Protein AF-A0A5K0VL64-F1 (afdb_monomer)

Solvent-accessible surface area (backbone atoms only — not comparable to full-atom values): 4938 Å² total; per-residue (Å²): 136,85,82,82,51,76,60,56,64,52,50,54,54,54,53,53,57,55,51,62,62,69,68,54,88,72,74,75,87,59,58,38,72,48,66,31,82,48,85,86,27,84,25,45,77,42,78,34,60,30,42,88,94,14,33,32,68,75,51,90,51,92,86,54,50,18,29,42,69,52,46,81,41,95,78,53,57,46,43,72,85

Organism: NCBI:txid210225

Secondary structure (DSSP, 8-state):
-----THHHHHHHHHHHHHHHHTTSS---S--EEEB--TTSTTBT-EEEPPSS---SS-SSTTSPPEEE-TTSSS--EEE-

Mean predicted aligned error: 12.62 Å

pLDDT: mean 80.79, std 15.69, range [41.41, 94.88]

Structure (mmCIF, N/CA/C/O backbone):
data_AF-A0A5K0VL64-F1
#
_entry.id   AF-A0A5K0VL64-F1
#
loop_
_atom_site.group_PDB
_atom_site.id
_atom_site.type_symbol
_atom_site.label_atom_id
_atom_site.label_alt_id
_atom_site.label_comp_id
_atom_site.label_asym_id
_atom_site.label_entity_id
_atom_site.label_seq_id
_atom_site.pdbx_PDB_ins_code
_atom_site.Cartn_x
_atom_site.Cartn_y
_atom_site.Cartn_z
_atom_site.occupancy
_atom_site.B_iso_or_equiv
_atom_site.auth_seq_id
_atom_site.auth_comp_id
_atom_site.auth_asym_id
_atom_site.auth_atom_id
_atom_site.pdbx_PDB_model_num
ATOM 1 N N . MET A 1 1 ? -5.948 36.226 51.314 1.00 41.41 1 MET A N 1
ATOM 2 C CA . MET A 1 1 ? -6.226 36.719 49.947 1.00 41.41 1 MET A CA 1
ATOM 3 C C . MET A 1 1 ? -6.682 35.532 49.106 1.00 41.41 1 MET A C 1
ATOM 5 O O . MET A 1 1 ? -5.859 34.727 48.699 1.00 41.41 1 MET A O 1
ATOM 9 N N . ARG A 1 2 ? -8.000 35.335 48.959 1.00 51.16 2 ARG A N 1
ATOM 10 C CA . ARG A 1 2 ? -8.561 34.288 48.093 1.00 51.16 2 ARG A CA 1
ATOM 11 C C . ARG A 1 2 ? -8.512 34.817 46.664 1.00 51.16 2 ARG A C 1
ATOM 13 O O . ARG A 1 2 ? -9.354 35.622 46.289 1.00 51.16 2 ARG A O 1
ATOM 20 N N . ALA A 1 3 ? -7.506 34.413 45.897 1.00 49.47 3 ALA A N 1
ATOM 21 C CA . ALA A 1 3 ? -7.466 34.664 44.463 1.00 49.47 3 ALA A CA 1
ATOM 22 C C . ALA A 1 3 ? -8.491 33.741 43.780 1.00 49.47 3 ALA A C 1
ATOM 24 O O . ALA A 1 3 ? -8.147 32.711 43.208 1.00 49.47 3 ALA 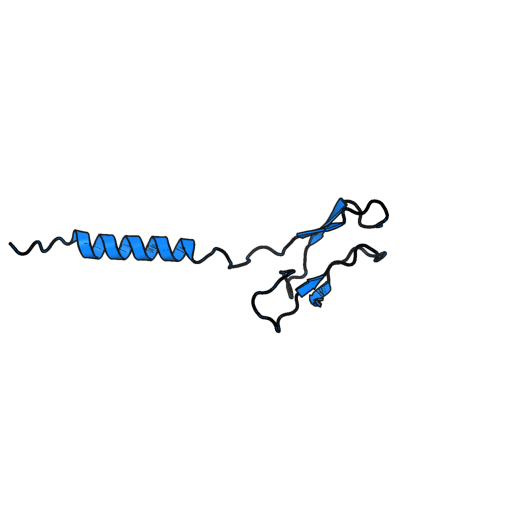A O 1
ATOM 25 N N . SER A 1 4 ? -9.775 34.087 43.893 1.00 57.84 4 SER A N 1
ATOM 26 C CA . SER A 1 4 ? -10.848 33.567 43.044 1.00 57.84 4 SER A CA 1
ATOM 27 C C . SER A 1 4 ? -10.661 34.131 41.635 1.00 57.84 4 SER A C 1
ATOM 29 O O . SER A 1 4 ? -11.368 35.044 41.218 1.00 57.84 4 SER A O 1
ATOM 31 N N . SER A 1 5 ? -9.634 33.655 40.934 1.00 60.06 5 SER A N 1
ATOM 32 C CA . SER A 1 5 ? -9.370 34.055 39.560 1.00 60.06 5 SER A CA 1
ATOM 33 C C . SER A 1 5 ? -10.188 33.145 38.638 1.00 60.06 5 SER A C 1
ATOM 35 O O . SER A 1 5 ? -9.876 31.952 38.556 1.00 60.06 5 SER A O 1
ATOM 37 N N . PRO A 1 6 ? -11.217 33.656 37.927 1.00 62.78 6 PRO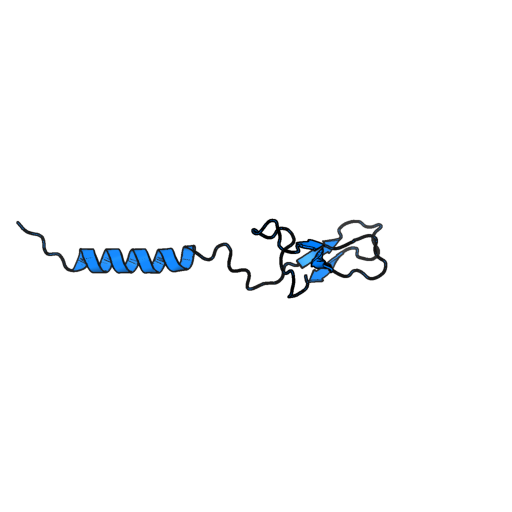 A N 1
ATOM 38 C CA . PRO A 1 6 ? -11.975 32.872 36.939 1.00 62.78 6 PRO A CA 1
ATOM 39 C C . PRO A 1 6 ? -11.089 32.400 35.774 1.00 62.78 6 PRO A C 1
ATOM 41 O O . PRO A 1 6 ? -11.507 31.604 34.940 1.00 62.78 6 PRO A O 1
ATOM 44 N N . MET A 1 7 ? -9.839 32.862 35.740 1.00 64.06 7 MET A N 1
ATOM 45 C CA . MET A 1 7 ? -8.821 32.485 34.776 1.00 64.06 7 MET A CA 1
ATOM 46 C C . MET A 1 7 ? -8.309 31.053 34.976 1.00 64.06 7 MET A C 1
ATOM 48 O O . MET A 1 7 ? -7.897 30.431 34.005 1.00 64.06 7 MET A O 1
ATOM 52 N N . LEU A 1 8 ? -8.364 30.501 36.197 1.00 72.62 8 LEU A N 1
ATOM 53 C CA . LEU A 1 8 ? -7.912 29.132 36.473 1.00 72.62 8 LEU A CA 1
ATOM 54 C C . LEU A 1 8 ? -8.817 28.050 35.843 1.00 72.62 8 LEU A C 1
ATOM 56 O O . LEU A 1 8 ? -8.280 27.177 35.161 1.00 72.62 8 LEU A O 1
ATOM 60 N N . PRO A 1 9 ? -10.161 28.082 35.993 1.00 79.38 9 PRO A N 1
ATOM 61 C CA . PRO A 1 9 ? -11.026 27.124 35.303 1.00 79.38 9 PRO A CA 1
ATOM 62 C C . PRO A 1 9 ? -11.009 27.311 33.779 1.00 79.38 9 PRO A C 1
ATOM 64 O O . PRO A 1 9 ? -11.045 26.317 33.059 1.00 79.38 9 PRO A O 1
ATOM 67 N N . LEU A 1 10 ? -10.882 28.549 33.277 1.00 76.94 10 LEU A N 1
ATOM 68 C CA . LEU A 1 10 ? -10.720 28.807 31.838 1.00 76.94 10 LEU A CA 1
ATOM 69 C C . LEU A 1 10 ? -9.421 28.205 31.284 1.00 76.94 10 LEU A C 1
ATOM 71 O O . LEU A 1 10 ? -9.433 27.595 30.218 1.00 76.94 10 LEU A O 1
ATOM 75 N N . LEU A 1 11 ? -8.313 28.340 32.017 1.00 78.94 11 LEU A N 1
ATOM 76 C CA . LEU A 1 11 ? -7.023 27.767 31.637 1.00 78.94 11 LEU A CA 1
ATOM 77 C C . LEU A 1 11 ? -7.072 26.232 31.624 1.00 78.94 11 LEU A C 1
ATOM 79 O O . LEU A 1 11 ? -6.555 25.611 30.699 1.00 78.94 11 LEU A O 1
ATOM 83 N N . LEU A 1 12 ? -7.736 25.615 32.606 1.00 78.19 12 LEU A N 1
ATOM 84 C CA . LEU A 1 12 ? -7.924 24.160 32.659 1.00 78.19 12 LEU A CA 1
ATOM 85 C C . LEU A 1 12 ? -8.780 23.639 31.493 1.00 78.19 12 LEU A C 1
ATOM 87 O O . LEU A 1 12 ? -8.428 22.626 30.891 1.00 78.19 12 LEU A O 1
ATOM 91 N N . LEU A 1 13 ? -9.861 24.340 31.133 1.00 79.00 13 LEU A N 1
ATOM 92 C CA . LEU A 1 13 ? -10.685 24.003 29.964 1.00 79.00 13 LEU A CA 1
ATOM 93 C C . LEU A 1 13 ? -9.887 24.104 28.656 1.00 79.00 13 LEU A C 1
ATOM 95 O O . LEU A 1 13 ? -9.981 23.212 27.815 1.00 79.00 13 LEU A O 1
ATOM 99 N N . PHE A 1 14 ? -9.058 25.141 28.514 1.00 78.88 14 PHE A N 1
ATOM 100 C CA . PHE A 1 14 ? -8.213 25.342 27.336 1.00 78.88 14 PHE A CA 1
ATOM 101 C C . PHE A 1 14 ? -7.153 24.234 27.175 1.00 78.88 14 PHE A C 1
ATOM 103 O O . PHE A 1 14 ? -6.940 23.720 26.076 1.00 78.88 14 PHE A O 1
ATOM 110 N N . LEU A 1 15 ? -6.532 23.798 28.277 1.00 71.88 15 LEU A N 1
ATOM 111 C CA . LEU A 1 15 ? -5.564 22.693 28.273 1.00 71.88 15 LEU A CA 1
ATOM 112 C C . LEU A 1 15 ? -6.207 21.348 27.891 1.00 71.88 15 LEU A C 1
ATOM 114 O O . LEU A 1 15 ? -5.604 20.572 27.150 1.00 71.88 15 LEU A O 1
ATOM 118 N N . LEU A 1 16 ? -7.440 21.083 28.341 1.00 68.25 16 LEU A N 1
ATOM 119 C CA . LEU A 1 16 ? -8.190 19.877 27.966 1.00 68.25 16 LEU A CA 1
ATOM 120 C C . LEU A 1 16 ? -8.557 19.861 26.474 1.00 68.25 16 LEU A C 1
ATOM 122 O O . LEU A 1 16 ? -8.448 18.812 25.840 1.00 68.25 16 LEU A O 1
ATOM 126 N N . SER A 1 17 ? -8.933 21.008 25.892 1.00 67.75 17 SER A N 1
ATOM 127 C CA . SER A 1 17 ? -9.200 21.096 24.449 1.00 67.75 17 SER A CA 1
ATOM 128 C C . SER A 1 17 ? -7.958 20.827 23.594 1.00 67.75 17 SER A C 1
ATOM 130 O O . SER A 1 17 ? -8.058 20.112 22.603 1.00 67.75 17 SER A O 1
ATOM 132 N N . VAL A 1 18 ? -6.776 21.304 24.002 1.00 65.81 18 VAL A N 1
ATOM 133 C CA . VAL A 1 18 ? -5.517 21.046 23.272 1.00 65.81 18 VAL A CA 1
ATOM 134 C C . VAL A 1 18 ? -5.093 19.572 23.377 1.00 65.81 18 VAL A C 1
ATOM 136 O O . VAL A 1 18 ? -4.586 18.995 22.415 1.00 65.81 18 VAL A O 1
ATOM 139 N N . ALA A 1 19 ? -5.345 18.919 24.517 1.00 62.94 19 ALA A N 1
ATOM 140 C CA . ALA A 1 19 ? -5.061 17.493 24.688 1.00 62.94 19 ALA A CA 1
ATOM 141 C C . ALA A 1 19 ? -5.950 16.590 23.808 1.00 62.94 19 ALA A C 1
ATOM 143 O O . ALA A 1 19 ? -5.496 15.533 23.367 1.00 62.94 19 ALA A O 1
ATOM 144 N N . ALA A 1 20 ? -7.187 17.010 23.511 1.00 59.00 20 ALA A N 1
ATOM 145 C CA . ALA A 1 20 ? -8.088 16.275 22.621 1.00 59.00 20 ALA A CA 1
ATOM 146 C C . ALA A 1 20 ? -7.581 16.230 21.166 1.00 59.00 20 ALA A C 1
ATOM 148 O O . ALA A 1 20 ? -7.822 15.247 20.467 1.00 59.00 20 ALA A O 1
ATOM 149 N N . GLU A 1 21 ? -6.817 17.233 20.725 1.00 57.78 21 GLU A N 1
ATOM 150 C CA . GLU A 1 21 ? -6.228 17.253 19.379 1.00 57.78 21 GLU A CA 1
ATOM 151 C C . GLU A 1 21 ? -4.935 16.421 19.299 1.00 57.78 21 GLU A C 1
ATOM 153 O O . GLU A 1 21 ? -4.710 15.719 18.308 1.00 57.78 21 GLU A O 1
ATOM 158 N N . LEU A 1 22 ? -4.133 16.380 20.375 1.00 54.91 22 LEU A N 1
ATOM 159 C CA . LEU A 1 22 ? -2.949 15.506 20.474 1.00 54.91 22 LEU A CA 1
ATOM 160 C C . LEU A 1 22 ? -3.286 14.026 20.732 1.00 54.91 22 LEU A C 1
ATOM 162 O O . LEU A 1 22 ? -2.411 13.166 20.621 1.00 54.91 22 LEU A O 1
ATOM 166 N N . GLY A 1 23 ? -4.550 13.703 21.013 1.00 50.22 23 GLY A N 1
ATOM 167 C CA . GLY A 1 23 ? -5.057 12.330 21.089 1.00 50.22 23 GLY A CA 1
ATOM 168 C C . GLY A 1 23 ? -5.214 11.637 19.731 1.00 50.22 23 GLY A C 1
ATOM 169 O O . GLY A 1 23 ? -5.625 10.480 19.675 1.00 50.22 23 GLY A O 1
ATOM 170 N N . SER A 1 24 ? -4.884 12.310 18.625 1.00 49.91 24 SER A N 1
ATOM 171 C CA . SER A 1 24 ? -5.092 11.797 17.268 1.00 49.91 24 SER A CA 1
ATOM 172 C C . SER A 1 24 ? -3.800 11.429 16.531 1.00 49.91 24 SER A C 1
ATOM 174 O O . SER A 1 24 ? -3.750 11.437 15.306 1.00 49.91 24 SER A O 1
ATOM 176 N N . ALA A 1 25 ? -2.763 10.978 17.242 1.00 48.88 25 ALA A N 1
ATOM 177 C CA . ALA A 1 25 ? -1.615 10.336 16.589 1.00 48.88 25 ALA A CA 1
ATOM 178 C C . ALA A 1 25 ? -1.953 8.967 15.945 1.00 48.88 25 ALA A C 1
ATOM 180 O O . ALA A 1 25 ? -1.077 8.347 15.345 1.00 48.88 25 ALA A O 1
ATOM 181 N N . THR A 1 26 ? -3.195 8.465 16.056 1.00 48.62 26 THR A N 1
ATOM 182 C CA . THR A 1 26 ? -3.569 7.125 15.553 1.00 48.62 26 THR A CA 1
ATOM 183 C C . THR A 1 26 ? -5.014 6.945 15.051 1.00 48.62 26 THR A C 1
ATOM 185 O O . THR A 1 26 ? -5.392 5.808 14.770 1.00 48.62 26 THR A O 1
ATOM 188 N N . TYR A 1 27 ? -5.840 7.987 14.850 1.00 51.66 27 TYR A N 1
ATOM 189 C CA . TYR A 1 27 ? -7.095 7.768 14.102 1.00 51.66 27 TYR A CA 1
ATOM 190 C C . TYR A 1 27 ? -6.801 7.783 12.596 1.00 51.66 27 TYR A C 1
ATOM 192 O O . TYR A 1 27 ? -6.792 8.823 11.939 1.00 51.66 27 TYR A O 1
ATOM 200 N N . TYR A 1 28 ? -6.474 6.602 12.070 1.00 55.97 28 TYR A N 1
ATOM 201 C CA . TYR A 1 28 ? -6.116 6.342 10.679 1.00 55.97 28 TYR A CA 1
ATOM 202 C C . TYR A 1 28 ? -7.275 6.625 9.715 1.00 55.97 28 TYR A C 1
ATOM 204 O O . TYR A 1 28 ? -7.963 5.722 9.248 1.00 55.97 28 TYR A O 1
ATOM 212 N N . THR A 1 29 ? -7.462 7.888 9.347 1.00 57.16 29 THR A N 1
ATOM 213 C CA . THR A 1 29 ? -8.371 8.278 8.256 1.00 57.16 29 THR A CA 1
ATOM 214 C C . THR A 1 29 ? -7.769 8.011 6.869 1.00 57.16 29 THR A C 1
ATOM 216 O O . THR A 1 29 ? -8.458 8.105 5.853 1.00 57.16 29 THR A O 1
ATOM 219 N N . GLY A 1 30 ? -6.488 7.627 6.799 1.00 71.69 30 GLY A N 1
ATOM 220 C CA . GLY A 1 30 ? -5.779 7.300 5.566 1.00 71.69 30 GLY A CA 1
ATOM 221 C C . GLY A 1 30 ? -5.364 5.833 5.498 1.00 71.69 30 GLY A C 1
ATOM 222 O O . GLY A 1 30 ? -4.564 5.370 6.308 1.00 71.69 30 GLY A O 1
ATOM 223 N N . ARG A 1 31 ? -5.845 5.112 4.478 1.00 89.44 31 ARG A N 1
ATOM 224 C CA . ARG A 1 31 ? -5.308 3.793 4.104 1.00 89.44 31 ARG A CA 1
ATOM 225 C C . ARG A 1 31 ? -3.812 3.912 3.816 1.00 89.44 31 ARG A C 1
ATOM 227 O O . ARG A 1 31 ? -3.412 4.757 3.006 1.00 89.44 31 ARG A O 1
ATOM 234 N N . GLN A 1 32 ? -3.002 3.054 4.431 1.00 91.62 32 GLN A N 1
ATOM 235 C CA . GLN A 1 32 ? -1.567 3.034 4.176 1.00 91.62 32 GLN A CA 1
ATOM 236 C C . GLN A 1 32 ? -1.269 2.682 2.715 1.00 91.62 32 GLN A C 1
ATOM 238 O O . GLN A 1 32 ? -2.061 2.051 2.006 1.00 91.62 32 GLN A O 1
ATOM 243 N N . LYS A 1 33 ? -0.113 3.152 2.250 1.00 93.25 33 LYS A N 1
ATOM 244 C CA . LYS A 1 33 ? 0.396 2.894 0.906 1.00 93.25 33 LYS A CA 1
ATOM 245 C C .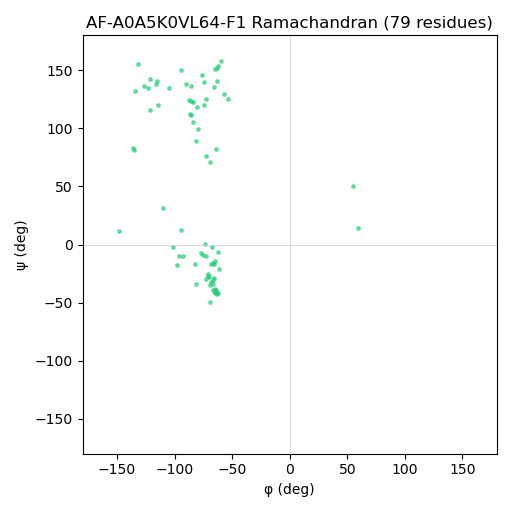 LYS A 1 33 ? 1.681 2.096 1.015 1.00 93.25 33 LYS A C 1
ATOM 247 O O . LYS A 1 33 ? 2.529 2.407 1.846 1.00 93.25 33 LYS A O 1
ATOM 252 N N . LEU A 1 34 ? 1.822 1.105 0.150 1.00 93.19 34 LEU A N 1
ATOM 253 C CA . LEU A 1 34 ? 2.976 0.226 0.084 1.00 93.19 34 LEU A CA 1
ATOM 254 C C . LEU A 1 34 ? 3.608 0.323 -1.294 1.00 93.19 34 LEU A C 1
ATOM 256 O O . LEU A 1 34 ? 2.910 0.442 -2.299 1.00 93.19 34 LEU A O 1
ATOM 260 N N . THR A 1 35 ? 4.934 0.270 -1.326 1.00 94.25 35 THR A N 1
ATOM 261 C CA . THR A 1 35 ? 5.708 0.342 -2.563 1.00 94.25 35 THR A CA 1
ATOM 262 C C . THR A 1 35 ? 6.773 -0.738 -2.541 1.00 94.25 35 THR A C 1
ATOM 264 O O . THR A 1 35 ? 7.507 -0.881 -1.562 1.00 94.25 35 THR A O 1
ATOM 267 N N . CYS A 1 36 ? 6.876 -1.484 -3.636 1.00 94.31 36 CYS A N 1
ATOM 268 C CA . CYS A 1 36 ? 7.934 -2.463 -3.823 1.00 94.31 36 CYS A CA 1
ATOM 269 C C . CYS A 1 36 ? 9.166 -1.790 -4.435 1.00 94.31 36 CYS A C 1
ATOM 271 O O . CYS A 1 36 ? 9.101 -1.204 -5.514 1.00 94.31 36 CYS A O 1
ATOM 273 N N . TRP A 1 37 ? 10.308 -1.914 -3.763 1.00 93.25 37 TRP A N 1
ATOM 274 C CA . TRP A 1 37 ? 11.581 -1.316 -4.192 1.00 93.25 37 TRP A CA 1
ATOM 275 C C . TRP A 1 37 ? 12.526 -2.315 -4.866 1.00 93.25 37 TRP A C 1
ATOM 277 O O . TRP A 1 37 ? 13.611 -1.958 -5.319 1.00 93.25 37 TRP A O 1
ATOM 287 N N . SER A 1 38 ? 12.130 -3.584 -4.949 1.00 92.25 38 SER A N 1
ATOM 288 C CA . SER A 1 38 ? 12.920 -4.599 -5.638 1.00 92.25 38 SER A CA 1
ATOM 289 C C . SER A 1 38 ? 12.808 -4.422 -7.148 1.00 92.25 38 SER A C 1
ATOM 291 O O . SER A 1 38 ? 11.725 -4.570 -7.703 1.00 92.25 38 SER A O 1
ATOM 293 N N . ARG A 1 39 ? 13.934 -4.191 -7.831 1.00 89.88 39 ARG A N 1
ATOM 294 C CA . ARG A 1 39 ? 13.987 -4.108 -9.305 1.00 89.88 39 ARG A CA 1
ATOM 295 C C . ARG A 1 39 ? 13.561 -5.396 -10.015 1.00 89.88 39 ARG A C 1
ATOM 297 O O . ARG A 1 39 ? 13.211 -5.353 -11.185 1.00 89.88 39 ARG A O 1
ATOM 304 N N . ARG A 1 40 ? 13.601 -6.539 -9.320 1.00 89.81 40 ARG A N 1
ATOM 305 C CA . ARG A 1 40 ? 13.173 -7.844 -9.857 1.00 89.81 40 ARG A CA 1
ATOM 306 C C . ARG A 1 40 ? 11.659 -8.057 -9.766 1.00 89.81 40 ARG A C 1
ATOM 308 O O . ARG A 1 40 ? 11.129 -8.950 -10.415 1.00 89.81 40 ARG A O 1
ATOM 315 N N . SER A 1 41 ? 10.974 -7.265 -8.944 1.00 89.25 41 SER A N 1
ATOM 316 C CA . SER A 1 41 ? 9.524 -7.328 -8.779 1.00 89.25 41 SER A CA 1
ATOM 317 C C . SER A 1 41 ? 8.825 -6.718 -9.993 1.00 89.25 41 SER A C 1
ATOM 319 O O . SER A 1 41 ? 9.206 -5.645 -10.457 1.00 89.25 41 SER A O 1
ATOM 321 N N . ARG A 1 42 ? 7.729 -7.334 -10.453 1.00 87.94 42 ARG A N 1
ATOM 322 C CA . ARG A 1 42 ? 6.837 -6.701 -11.447 1.00 87.94 42 ARG A CA 1
ATOM 323 C C . ARG A 1 42 ? 6.133 -5.453 -10.896 1.00 87.94 42 ARG A C 1
ATOM 325 O O . ARG A 1 42 ? 5.637 -4.633 -11.660 1.00 87.94 42 ARG A O 1
ATOM 332 N N . CYS A 1 43 ? 6.125 -5.301 -9.575 1.00 92.06 43 CYS A N 1
ATOM 333 C CA . CYS A 1 43 ? 5.527 -4.197 -8.836 1.00 92.06 43 CYS A CA 1
ATOM 334 C C . CYS A 1 43 ? 6.538 -3.090 -8.511 1.00 92.06 43 CYS A C 1
ATOM 336 O O . CYS A 1 43 ? 6.249 -2.228 -7.680 1.00 92.06 43 CYS A O 1
ATOM 338 N N . PHE A 1 44 ? 7.730 -3.113 -9.120 1.00 93.94 44 PHE A N 1
ATOM 339 C CA . PHE A 1 44 ? 8.782 -2.136 -8.859 1.00 93.94 44 PHE A CA 1
ATOM 340 C C . PHE A 1 44 ? 8.270 -0.698 -9.032 1.00 93.94 44 PHE A C 1
ATOM 342 O O . PHE A 1 44 ? 7.710 -0.346 -10.071 1.00 93.94 44 PHE A O 1
ATOM 349 N N . LEU A 1 45 ? 8.442 0.117 -7.985 1.00 93.56 45 LEU A N 1
ATOM 350 C CA . LEU A 1 45 ? 8.001 1.516 -7.892 1.00 93.56 45 LEU A CA 1
ATO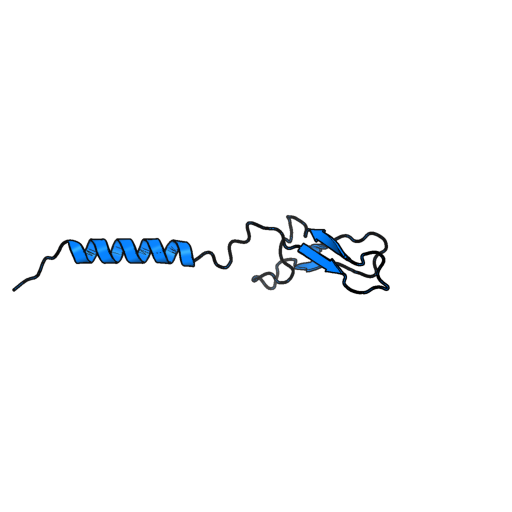M 351 C C . LEU A 1 45 ? 6.488 1.738 -8.047 1.00 93.56 45 LEU A C 1
ATOM 353 O O . LEU A 1 45 ? 6.036 2.872 -8.206 1.00 93.56 45 LEU A O 1
ATOM 357 N N . ARG A 1 46 ? 5.673 0.683 -7.952 1.00 92.12 46 ARG A N 1
ATOM 358 C CA . ARG A 1 46 ? 4.215 0.816 -7.911 1.00 92.12 46 ARG A CA 1
ATOM 359 C C . ARG A 1 46 ? 3.762 1.093 -6.488 1.00 92.12 46 ARG A C 1
ATOM 361 O O . ARG A 1 46 ? 4.011 0.301 -5.584 1.00 92.12 46 ARG A O 1
ATOM 368 N N . THR A 1 47 ? 3.069 2.212 -6.309 1.00 93.38 47 THR A N 1
ATOM 369 C CA . THR A 1 47 ? 2.404 2.549 -5.050 1.00 93.38 47 THR A CA 1
ATOM 370 C C . THR A 1 47 ? 1.022 1.909 -5.010 1.00 93.38 47 THR A C 1
ATOM 372 O O . THR A 1 47 ? 0.120 2.312 -5.744 1.00 93.38 47 THR A O 1
ATOM 375 N N . ILE A 1 48 ? 0.849 0.934 -4.127 1.00 93.81 48 ILE A N 1
ATOM 376 C CA . ILE A 1 48 ? -0.396 0.197 -3.918 1.00 93.81 48 ILE A CA 1
ATOM 377 C C . ILE A 1 48 ? -1.048 0.675 -2.622 1.00 93.81 48 ILE A C 1
ATOM 379 O O . ILE A 1 48 ? -0.381 0.855 -1.605 1.00 93.81 48 ILE A O 1
ATOM 383 N N . ARG A 1 49 ? -2.360 0.918 -2.653 1.00 93.94 49 ARG A N 1
ATOM 384 C CA . ARG A 1 49 ? -3.140 1.305 -1.468 1.00 93.94 49 ARG A CA 1
ATOM 385 C C . ARG A 1 49 ? -3.679 0.062 -0.773 1.00 93.94 49 ARG A C 1
ATOM 387 O O . ARG A 1 49 ? -4.204 -0.824 -1.439 1.00 93.94 49 ARG A O 1
ATOM 394 N N . CYS A 1 50 ? -3.610 0.050 0.552 1.00 94.06 50 CYS A N 1
ATOM 395 C CA . CYS A 1 50 ? -4.225 -0.992 1.360 1.00 94.06 50 CYS A CA 1
ATOM 396 C C . CYS A 1 50 ? -5.761 -1.012 1.206 1.00 94.06 50 CYS A C 1
ATOM 398 O O . CYS A 1 50 ? -6.367 0.037 0.935 1.00 94.06 50 CYS A O 1
ATOM 400 N N . PRO A 1 51 ? -6.408 -2.176 1.387 1.00 92.75 51 PRO A N 1
ATOM 401 C CA . PRO A 1 51 ? -7.863 -2.287 1.431 1.00 92.75 51 PRO A CA 1
ATOM 402 C C . PRO A 1 51 ? -8.476 -1.449 2.559 1.00 92.75 51 PRO A C 1
ATOM 404 O O . PRO A 1 51 ? -7.815 -1.120 3.541 1.00 92.75 51 PRO A O 1
ATOM 407 N N . ALA A 1 52 ? -9.761 -1.106 2.432 1.00 90.50 52 ALA A N 1
ATOM 408 C CA . ALA A 1 52 ? -10.475 -0.392 3.495 1.00 90.50 52 ALA A CA 1
ATOM 409 C C . ALA A 1 52 ? -10.734 -1.278 4.727 1.00 90.50 52 ALA A C 1
ATOM 411 O O . ALA A 1 52 ? -10.782 -0.763 5.836 1.00 90.50 52 ALA A O 1
ATOM 412 N N . GLU A 1 53 ? -10.848 -2.596 4.533 1.00 90.62 53 GLU A N 1
ATOM 413 C CA . GLU A 1 53 ? -11.033 -3.573 5.616 1.00 90.62 53 GLU A CA 1
ATOM 414 C C . GLU A 1 53 ? -9.786 -3.701 6.511 1.00 90.62 53 GLU A C 1
ATOM 416 O O . GLU A 1 53 ? -9.907 -3.909 7.713 1.00 90.62 53 GLU A O 1
ATOM 421 N N . CYS A 1 54 ? -8.587 -3.533 5.944 1.00 91.88 54 CYS A N 1
ATOM 422 C CA . CYS A 1 54 ? -7.312 -3.572 6.663 1.00 91.88 54 CYS A CA 1
ATOM 423 C C . CYS A 1 54 ? -6.417 -2.405 6.207 1.00 91.88 54 CYS A C 1
ATOM 425 O O . CYS A 1 54 ? -5.533 -2.565 5.363 1.00 91.88 54 CYS A O 1
ATOM 427 N N . PRO A 1 55 ? -6.623 -1.187 6.734 1.00 91.62 55 PRO A N 1
ATOM 428 C CA . PRO A 1 55 ? -5.891 -0.014 6.267 1.00 91.62 55 PRO A CA 1
ATOM 429 C C . PRO A 1 55 ? -4.420 0.007 6.710 1.00 91.62 55 PRO A C 1
ATOM 431 O O . PRO A 1 55 ? -3.673 0.857 6.223 1.00 91.62 55 PRO A O 1
ATOM 434 N N . LEU A 1 56 ? -4.014 -0.892 7.619 1.00 91.62 56 LEU A N 1
ATOM 435 C CA . LEU A 1 56 ? -2.738 -0.859 8.337 1.00 91.62 56 LEU A CA 1
ATOM 436 C C . LEU A 1 56 ? -1.924 -2.126 8.139 1.00 91.62 56 LEU A C 1
ATOM 438 O O . LEU A 1 56 ? -2.446 -3.216 8.320 1.00 91.62 56 LEU A O 1
ATOM 442 N N . THR A 1 57 ? -0.629 -1.993 7.874 1.00 91.62 57 THR A N 1
ATOM 443 C CA . THR A 1 57 ? 0.337 -3.104 7.869 1.00 91.62 57 THR A CA 1
ATOM 444 C C . THR A 1 57 ? 0.646 -3.637 9.256 1.00 91.62 57 THR A C 1
ATOM 446 O O . THR A 1 57 ? 1.043 -4.787 9.406 1.00 91.62 57 THR A O 1
ATOM 449 N N . LYS A 1 58 ? 0.482 -2.795 10.275 1.00 90.88 58 LYS A N 1
ATOM 450 C CA . LYS A 1 58 ? 0.678 -3.153 11.674 1.00 90.88 58 LYS A CA 1
ATOM 451 C C . LYS A 1 58 ? -0.470 -2.569 12.495 1.00 90.88 58 LYS A C 1
ATOM 453 O O . LYS A 1 58 ? -0.340 -1.454 12.998 1.00 90.88 58 LYS A O 1
ATOM 458 N N . PRO A 1 59 ? -1.618 -3.262 12.554 1.00 88.62 59 PRO A N 1
ATOM 459 C CA . PRO A 1 59 ? -2.718 -2.848 13.410 1.00 88.62 59 PRO A CA 1
ATOM 460 C C . PRO A 1 59 ? -2.318 -2.932 14.889 1.00 88.62 59 PRO A C 1
ATOM 462 O O . PRO A 1 59 ? -1.475 -3.744 15.274 1.00 88.62 59 PRO A O 1
ATOM 465 N N . SER A 1 60 ? -2.926 -2.081 15.718 1.00 87.81 60 SER A N 1
ATOM 466 C CA . SER A 1 60 ? -2.712 -2.088 17.173 1.00 87.81 60 SER A CA 1
ATOM 467 C C . SER A 1 60 ? -3.373 -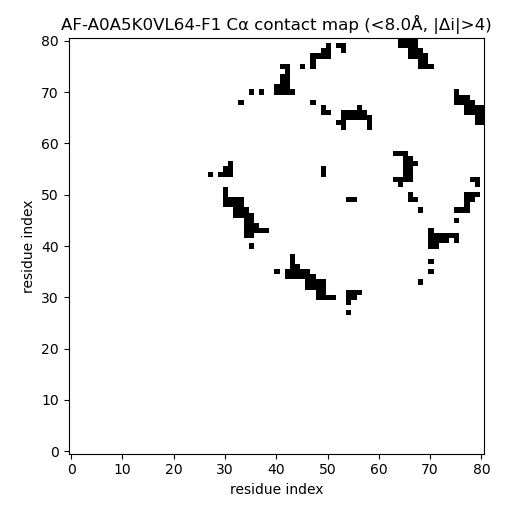3.288 17.853 1.00 87.81 60 SER A C 1
ATOM 469 O O . SER A 1 60 ? -2.884 -3.758 18.877 1.00 87.81 60 SER A O 1
ATOM 471 N N . ASP A 1 61 ? -4.480 -3.780 17.287 1.00 87.62 61 ASP A N 1
ATOM 472 C CA . ASP A 1 61 ? -5.133 -5.008 17.733 1.00 87.62 61 ASP A CA 1
ATOM 473 C C . ASP A 1 61 ? -4.394 -6.225 17.144 1.00 87.62 61 ASP A C 1
ATOM 475 O O . ASP A 1 61 ? -4.361 -6.375 15.919 1.00 87.62 61 ASP A O 1
ATOM 479 N N . PRO A 1 62 ? -3.823 -7.114 17.978 1.00 86.56 62 PRO A N 1
ATOM 480 C CA . PRO A 1 62 ? -3.114 -8.306 17.514 1.00 86.56 62 PRO A CA 1
ATOM 481 C C . PRO A 1 62 ? -4.009 -9.326 16.793 1.00 86.56 62 PRO A C 1
ATOM 483 O O . PRO A 1 62 ? -3.482 -10.236 16.156 1.00 86.56 62 PRO A O 1
ATOM 486 N N . LYS A 1 63 ? -5.341 -9.215 16.898 1.00 88.31 63 LYS A N 1
ATOM 487 C CA . LYS A 1 63 ? -6.302 -10.071 16.183 1.00 88.31 63 LYS A CA 1
ATOM 488 C C . LYS A 1 63 ? -6.820 -9.445 14.886 1.00 88.31 63 LYS A C 1
ATOM 490 O O . LYS A 1 63 ? -7.505 -10.127 14.124 1.00 88.31 63 LYS A O 1
ATOM 495 N N . ALA A 1 64 ? -6.533 -8.170 14.633 1.00 89.94 64 ALA A N 1
ATOM 496 C CA . ALA A 1 64 ? -6.980 -7.499 13.421 1.00 89.94 64 ALA A CA 1
ATOM 497 C C . ALA A 1 64 ? -6.134 -7.917 12.213 1.00 89.94 64 ALA A C 1
ATOM 499 O O . ALA A 1 64 ? -4.926 -8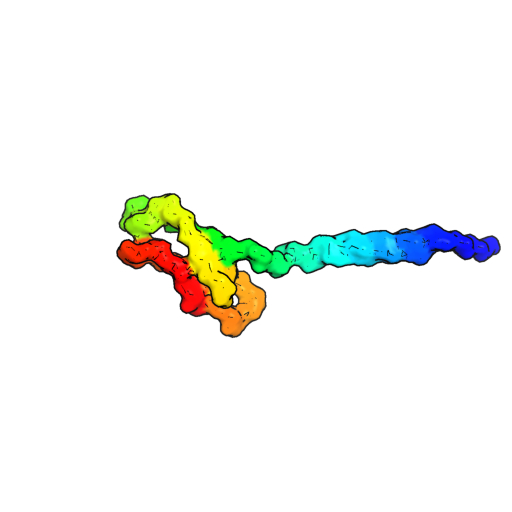.130 12.316 1.00 89.94 64 ALA A O 1
ATOM 500 N N . LYS A 1 65 ? -6.776 -7.987 11.042 1.00 92.31 65 LYS A N 1
ATOM 501 C CA . LYS A 1 65 ? -6.088 -8.275 9.781 1.00 92.31 65 LYS A CA 1
ATOM 502 C C . LYS A 1 65 ? -5.142 -7.131 9.428 1.00 92.31 65 LYS A C 1
ATOM 504 O O . LYS A 1 65 ? -5.521 -5.958 9.475 1.00 92.31 65 LYS A O 1
ATOM 509 N N . ALA A 1 66 ? -3.938 -7.480 9.007 1.00 93.12 66 ALA A N 1
ATOM 510 C CA . ALA A 1 66 ? -2.942 -6.546 8.528 1.00 93.12 66 ALA A CA 1
ATOM 511 C C . ALA A 1 66 ? -2.991 -6.424 7.000 1.00 93.12 66 ALA A C 1
ATOM 513 O O . ALA A 1 66 ? -3.307 -7.363 6.272 1.00 93.12 66 ALA A O 1
ATOM 514 N N . CYS A 1 67 ? -2.635 -5.250 6.496 1.00 94.88 67 CYS A N 1
ATOM 515 C CA . CYS A 1 67 ? -2.367 -5.031 5.089 1.00 94.88 67 CYS A CA 1
ATOM 516 C C . CYS A 1 67 ? -1.037 -5.677 4.707 1.00 94.88 67 CYS A C 1
ATOM 518 O O . CYS A 1 67 ? 0.013 -5.356 5.266 1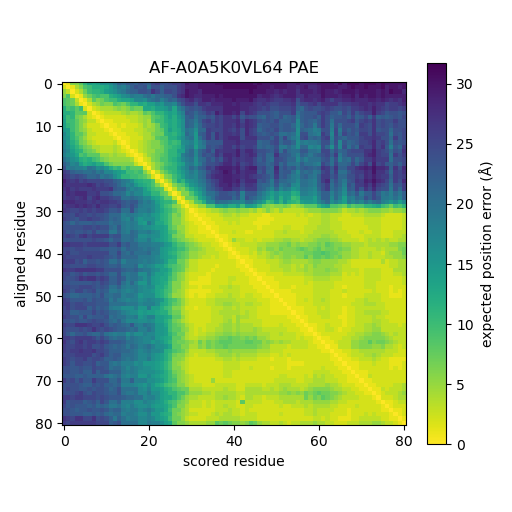.00 94.88 67 CYS A O 1
ATOM 520 N N . TYR A 1 68 ? -1.077 -6.538 3.703 1.00 94.38 68 TYR A N 1
ATOM 521 C CA . TYR A 1 68 ? 0.084 -7.220 3.164 1.00 94.38 68 TYR A CA 1
ATOM 522 C C . TYR A 1 68 ? 0.167 -7.012 1.651 1.00 94.38 68 TYR A C 1
ATOM 524 O O . TYR A 1 68 ? -0.838 -7.113 0.950 1.00 94.38 68 TYR A O 1
ATOM 532 N N . LEU A 1 69 ? 1.365 -6.736 1.136 1.00 94.00 69 LEU A N 1
ATOM 533 C CA . LEU A 1 69 ? 1.640 -6.624 -0.298 1.00 94.00 69 LEU A CA 1
ATOM 534 C C . LEU A 1 69 ? 2.719 -7.636 -0.674 1.00 94.00 69 LEU A C 1
ATOM 536 O O . LEU A 1 69 ? 3.865 -7.512 -0.243 1.00 94.00 69 LEU A O 1
ATOM 540 N N . ASP A 1 70 ? 2.363 -8.602 -1.518 1.00 93.00 70 ASP A N 1
ATOM 541 C CA . ASP A 1 70 ? 3.342 -9.511 -2.107 1.00 93.00 70 ASP A CA 1
ATOM 542 C C . ASP A 1 70 ? 3.979 -8.868 -3.345 1.00 93.00 70 ASP A C 1
ATOM 544 O O . ASP A 1 70 ? 3.381 -8.803 -4.421 1.00 93.00 70 ASP A O 1
ATOM 548 N N . CYS A 1 71 ? 5.225 -8.419 -3.201 1.00 92.25 71 CYS A N 1
ATOM 549 C CA . CYS A 1 71 ? 5.995 -7.843 -4.299 1.00 92.25 71 CYS A CA 1
ATOM 550 C C . CYS A 1 71 ? 6.352 -8.855 -5.399 1.00 92.25 71 CYS A C 1
ATOM 552 O O . CYS A 1 71 ? 6.748 -8.445 -6.488 1.00 92.25 71 CYS A O 1
ATOM 554 N N . ASN A 1 72 ? 6.247 -10.158 -5.160 1.00 90.88 72 ASN A N 1
ATOM 555 C CA . ASN A 1 72 ? 6.550 -11.173 -6.170 1.00 90.88 72 ASN A CA 1
ATOM 556 C C . ASN A 1 72 ? 5.305 -11.604 -6.957 1.00 90.88 72 ASN A C 1
ATOM 558 O O . ASN A 1 72 ? 5.430 -12.266 -7.991 1.00 90.88 72 ASN A O 1
ATOM 562 N N . SER A 1 73 ? 4.114 -11.192 -6.511 1.00 89.25 73 SER A N 1
ATOM 563 C CA . SER A 1 73 ? 2.859 -11.474 -7.198 1.00 89.25 73 SER A CA 1
ATOM 564 C C . SER A 1 73 ? 2.817 -10.817 -8.585 1.00 89.25 73 SER A C 1
ATOM 566 O O . SER A 1 73 ? 3.224 -9.663 -8.743 1.00 89.25 73 SER A O 1
ATOM 568 N N . PRO A 1 74 ? 2.271 -11.499 -9.609 1.00 87.69 74 PRO A N 1
ATOM 569 C CA . PRO A 1 74 ? 2.088 -10.905 -10.929 1.00 87.69 74 PRO A CA 1
ATOM 570 C C . PRO A 1 74 ? 1.035 -9.783 -10.956 1.00 87.69 74 PRO A C 1
ATOM 572 O O . PRO A 1 74 ? 1.009 -9.032 -11.925 1.00 87.69 74 PRO A O 1
ATOM 575 N N . LYS A 1 75 ? 0.172 -9.673 -9.932 1.00 88.50 75 LYS A N 1
ATOM 576 C CA . LYS A 1 75 ? -0.968 -8.736 -9.910 1.00 88.50 75 LYS A CA 1
ATOM 577 C C . LYS A 1 75 ? -0.711 -7.430 -9.147 1.00 88.50 75 LYS A C 1
ATOM 579 O O . LYS A 1 75 ? -1.407 -6.456 -9.394 1.00 88.50 75 LYS A O 1
ATOM 584 N N . CYS A 1 76 ? 0.307 -7.370 -8.283 1.00 91.50 76 CYS A N 1
ATOM 585 C CA . CYS A 1 76 ? 0.651 -6.171 -7.500 1.00 91.50 76 CYS A CA 1
ATOM 586 C C . CYS A 1 76 ? -0.508 -5.610 -6.658 1.00 91.50 76 CYS A C 1
ATOM 588 O O . CYS A 1 76 ? -0.799 -4.417 -6.697 1.00 91.50 76 CYS A O 1
ATOM 590 N N . GLU A 1 77 ? -1.162 -6.472 -5.882 1.00 93.25 77 GLU A N 1
ATOM 591 C CA . GLU A 1 77 ? -2.340 -6.127 -5.081 1.00 93.25 77 GLU A CA 1
ATOM 592 C C . GLU A 1 77 ? -2.048 -6.258 -3.583 1.00 93.25 77 GLU A C 1
ATOM 594 O O . GLU A 1 77 ? -1.373 -7.193 -3.144 1.00 93.25 77 GLU A O 1
ATOM 599 N N . ALA A 1 78 ? -2.572 -5.313 -2.798 1.00 93.69 78 ALA A N 1
ATOM 600 C CA . ALA A 1 78 ? -2.551 -5.387 -1.344 1.00 93.69 78 A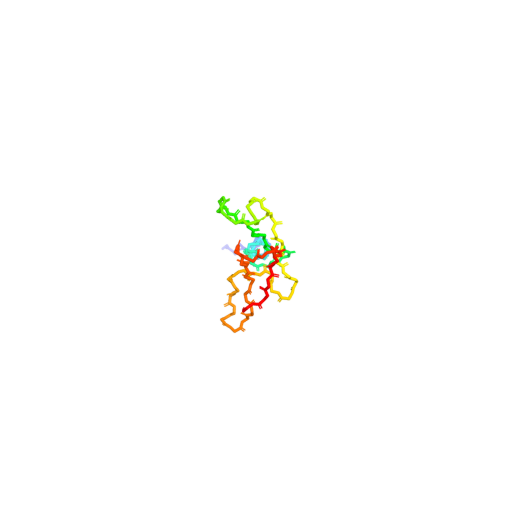LA A CA 1
ATOM 601 C C . ALA A 1 78 ? -3.762 -6.188 -0.850 1.00 93.69 78 ALA A C 1
ATOM 603 O O . ALA A 1 78 ? -4.881 -5.994 -1.321 1.00 93.69 78 ALA A O 1
ATOM 604 N N . MET A 1 79 ? -3.533 -7.068 0.116 1.00 93.69 79 MET A N 1
ATOM 605 C CA . MET A 1 79 ? -4.516 -8.007 0.648 1.00 93.69 79 MET A CA 1
ATOM 606 C C . MET A 1 79 ? -4.522 -7.977 2.175 1.00 93.69 79 MET A C 1
ATOM 608 O O . MET A 1 79 ? -3.524 -7.618 2.797 1.00 93.69 79 MET A O 1
ATOM 612 N N . CYS A 1 80 ? -5.648 -8.359 2.772 1.00 93.69 80 CYS A N 1
ATOM 613 C CA . CYS A 1 80 ? -5.760 -8.510 4.218 1.00 93.69 80 CYS A CA 1
ATOM 614 C C . CYS A 1 80 ? -5.289 -9.905 4.633 1.00 93.69 80 CYS A C 1
ATOM 616 O O . CYS A 1 80 ? -5.807 -10.900 4.122 1.00 93.69 80 CYS A O 1
ATOM 618 N N . ARG A 1 81 ? -4.311 -9.968 5.536 1.00 89.44 81 ARG A N 1
ATOM 619 C CA . ARG A 1 81 ? -3.714 -11.197 6.072 1.00 89.44 81 ARG A CA 1
ATOM 620 C C . ARG A 1 81 ? -3.728 -11.201 7.590 1.0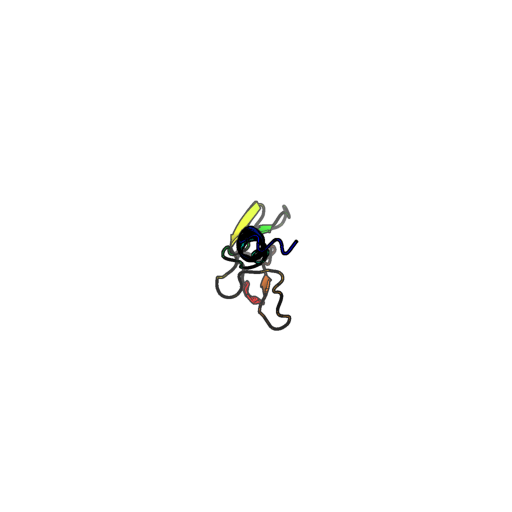0 89.44 81 ARG A C 1
ATOM 622 O O . ARG A 1 81 ? -3.677 -10.103 8.185 1.00 89.44 81 ARG A O 1
#

Foldseek 3Di:
DPCPPPVVVVVVVVVVVVVVVVVVPDPPPAQDWDQDCDPPFPRHRPIEGFDPQASAQDDPDPPGWHWDFDSNDPPRYIDTD

Sequence (81 aa):
MRASSPMLPLLLLFLLSVAAELGSATYYTGRQKLTCWSRRSRCFLRTIRCPAECPLTKPSDPKAKACYLDCNSPKCEAMCR

Radius of gyration: 22.24 Å; Cα contacts (8 Å, |Δi|>4): 110; chains: 1; bounding box: 26×48×61 Å